Protein AF-A0ABD3PPG5-F1 (afdb_monomer)

Structure (mmCIF, N/CA/C/O backbone):
data_AF-A0ABD3PPG5-F1
#
_entry.id   AF-A0ABD3PPG5-F1
#
loop_
_atom_site.group_PDB
_atom_site.id
_atom_site.type_symbol
_atom_site.label_atom_id
_atom_site.label_alt_id
_atom_site.label_comp_id
_atom_site.label_asym_id
_atom_site.label_entity_id
_atom_site.label_seq_id
_atom_site.pdbx_PDB_ins_code
_atom_site.Cartn_x
_atom_site.Cartn_y
_atom_site.Cartn_z
_atom_site.occupancy
_atom_site.B_iso_or_equiv
_atom_site.auth_seq_id
_atom_site.auth_comp_id
_atom_site.auth_asym_id
_atom_site.auth_atom_id
_atom_site.pdbx_PDB_model_num
ATOM 1 N N . MET A 1 1 ? -19.167 1.832 -2.241 1.00 58.16 1 MET A N 1
ATOM 2 C CA . MET A 1 1 ? -19.043 2.855 -1.176 1.00 58.16 1 MET A CA 1
ATOM 3 C C . MET A 1 1 ? -20.098 2.621 -0.102 1.00 58.16 1 MET A C 1
ATOM 5 O O . MET A 1 1 ? -19.739 2.633 1.065 1.00 58.16 1 MET A O 1
ATOM 9 N N . GLU A 1 2 ? -21.334 2.303 -0.498 1.00 69.44 2 GLU A N 1
ATOM 10 C CA . GLU A 1 2 ? -22.468 1.960 0.381 1.00 69.44 2 GLU A CA 1
ATOM 11 C C . GLU A 1 2 ? -22.123 0.944 1.480 1.00 69.44 2 GLU A C 1
ATOM 13 O O . GLU A 1 2 ? -22.284 1.269 2.643 1.00 69.44 2 GLU A O 1
ATOM 18 N N . ILE A 1 3 ? -21.493 -0.194 1.164 1.00 76.19 3 ILE A N 1
ATOM 19 C CA . ILE A 1 3 ? -21.113 -1.207 2.178 1.00 76.19 3 ILE A CA 1
ATOM 20 C C . ILE A 1 3 ? -20.198 -0.644 3.285 1.00 76.19 3 ILE A C 1
ATOM 22 O O . ILE A 1 3 ? -20.325 -0.994 4.455 1.00 76.19 3 ILE A O 1
ATOM 26 N N . LEU A 1 4 ? -19.252 0.236 2.933 1.00 76.19 4 LEU A N 1
ATOM 27 C CA . LEU A 1 4 ? -18.352 0.869 3.908 1.00 76.19 4 LEU A CA 1
ATOM 28 C C . LEU A 1 4 ? -19.100 1.895 4.768 1.00 76.19 4 LEU A C 1
ATOM 30 O O . LEU A 1 4 ? -18.804 2.015 5.955 1.00 76.19 4 LEU A O 1
ATOM 34 N N . ILE A 1 5 ? -20.063 2.607 4.174 1.00 80.12 5 ILE A N 1
ATOM 35 C CA . ILE A 1 5 ? -20.949 3.543 4.873 1.00 80.12 5 ILE A CA 1
ATOM 36 C C . ILE A 1 5 ? -21.845 2.769 5.850 1.00 80.12 5 ILE A C 1
ATOM 38 O O . ILE A 1 5 ? -21.834 3.057 7.044 1.00 80.12 5 ILE A O 1
ATOM 42 N N . GLU A 1 6 ? -22.503 1.709 5.394 1.00 81.62 6 GLU A N 1
ATOM 43 C CA . GLU A 1 6 ? -23.325 0.840 6.236 1.00 81.62 6 GLU A CA 1
ATOM 44 C C . GLU A 1 6 ? -22.512 0.222 7.376 1.00 81.62 6 GLU A C 1
ATOM 46 O O . GLU A 1 6 ? -22.927 0.279 8.529 1.00 81.62 6 GLU A O 1
ATOM 51 N N . ALA A 1 7 ? -21.306 -0.292 7.113 1.00 80.50 7 ALA A N 1
ATOM 52 C CA . ALA A 1 7 ? -20.435 -0.798 8.175 1.00 80.50 7 ALA A CA 1
ATOM 53 C C . ALA A 1 7 ? -20.104 0.306 9.195 1.00 80.50 7 ALA A C 1
ATOM 55 O O . ALA A 1 7 ? -20.134 0.100 10.412 1.00 80.50 7 ALA A O 1
ATOM 56 N N . THR A 1 8 ? -19.826 1.525 8.731 1.00 80.00 8 THR A N 1
ATOM 57 C CA . THR A 1 8 ? -19.596 2.643 9.648 1.00 80.00 8 THR A CA 1
ATOM 58 C C . THR A 1 8 ? -20.829 3.094 10.423 1.00 80.00 8 THR A C 1
ATOM 60 O O . THR A 1 8 ? -20.657 3.753 11.445 1.00 80.00 8 THR A O 1
ATOM 63 N N . GLU A 1 9 ? -22.037 2.744 10.004 1.00 81.75 9 GLU A N 1
ATOM 64 C CA . GLU A 1 9 ? -23.278 3.127 10.682 1.00 81.75 9 GLU A CA 1
ATOM 65 C C . GLU A 1 9 ? -23.769 2.007 11.601 1.00 81.75 9 GLU A C 1
ATOM 67 O O . GLU A 1 9 ? -23.957 2.234 12.792 1.00 81.75 9 GLU A O 1
ATOM 72 N N . PHE A 1 10 ? -23.836 0.776 11.098 1.00 82.25 10 PHE A N 1
ATOM 73 C CA . PHE A 1 10 ? -24.524 -0.335 11.754 1.00 82.25 10 PHE A CA 1
ATOM 74 C C . PHE A 1 10 ? -23.600 -1.354 12.429 1.00 82.25 10 PHE A C 1
ATOM 76 O O . PHE A 1 10 ? -24.026 -2.020 13.370 1.00 82.25 10 PHE A O 1
ATOM 83 N N . TYR A 1 11 ? -22.336 -1.494 12.006 1.00 80.56 11 TYR A N 1
ATOM 84 C CA . TYR A 1 11 ? -21.419 -2.427 12.673 1.00 80.56 11 TYR A CA 1
ATOM 85 C C . TYR A 1 11 ? -20.964 -1.842 14.016 1.00 80.56 11 TYR A C 1
ATOM 87 O O . TYR A 1 11 ? -20.286 -0.810 14.064 1.00 80.56 11 TYR A O 1
ATOM 95 N N . THR A 1 12 ? -21.365 -2.482 15.113 1.00 78.12 12 THR A N 1
ATOM 96 C CA . THR A 1 12 ? -21.081 -2.047 16.493 1.00 78.12 12 THR A CA 1
ATOM 97 C C . THR A 1 12 ? -19.831 -2.698 17.087 1.00 78.12 12 THR A C 1
ATOM 99 O O . THR A 1 12 ? -19.326 -2.241 18.109 1.00 78.12 12 THR A O 1
ATOM 102 N N . GLY A 1 13 ? -19.311 -3.750 16.448 1.00 80.75 13 GLY A N 1
ATOM 103 C CA . GLY A 1 13 ? -18.112 -4.450 16.896 1.00 80.75 13 GLY A CA 1
ATOM 104 C C . GLY A 1 13 ? -16.820 -3.659 16.673 1.00 80.75 13 GLY A C 1
ATOM 105 O O . GLY A 1 13 ? -16.754 -2.721 15.876 1.00 80.75 13 GLY A O 1
ATOM 106 N N . GLY A 1 14 ? -15.755 -4.088 17.353 1.00 80.50 14 GLY A N 1
ATOM 107 C CA . GLY A 1 14 ? -14.396 -3.652 17.034 1.00 80.50 14 GLY A CA 1
ATOM 108 C C . GLY A 1 14 ? -13.954 -4.184 15.668 1.00 80.50 14 GLY A C 1
ATOM 109 O O . GLY A 1 14 ? -14.367 -5.266 15.238 1.00 80.50 14 GLY A O 1
ATOM 110 N N . THR A 1 15 ? -13.107 -3.424 14.974 1.00 84.81 15 THR A N 1
ATOM 111 C CA . THR A 1 15 ? -12.530 -3.841 13.687 1.00 84.81 15 THR A CA 1
ATOM 112 C C . THR A 1 15 ? -11.052 -4.162 13.861 1.00 84.81 15 THR A C 1
ATOM 114 O O . THR A 1 15 ? -10.261 -3.265 14.132 1.00 84.81 15 THR A O 1
ATOM 117 N 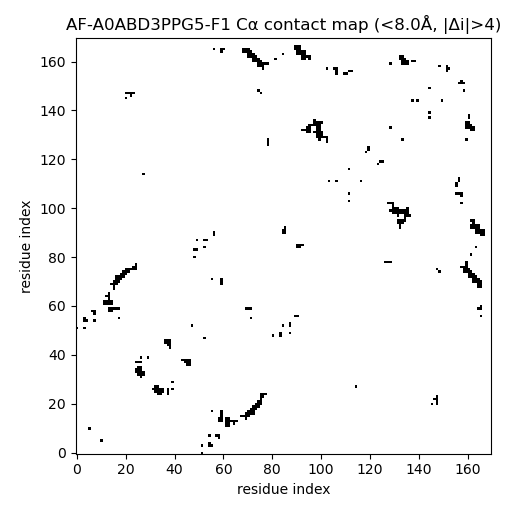N . ALA A 1 16 ? -10.654 -5.423 13.686 1.00 85.44 16 ALA A N 1
ATOM 118 C CA . ALA A 1 16 ? -9.248 -5.822 13.814 1.00 85.44 16 ALA A CA 1
ATOM 119 C C . ALA A 1 16 ? -8.418 -5.471 12.567 1.00 85.44 16 ALA A C 1
ATOM 121 O O . ALA A 1 16 ? -7.284 -5.007 12.677 1.00 85.44 16 ALA A O 1
ATOM 122 N N . LEU A 1 17 ? -8.985 -5.676 11.375 1.00 86.62 17 LEU A N 1
ATOM 123 C CA . LEU A 1 17 ? -8.304 -5.464 10.103 1.00 86.62 17 LEU A CA 1
ATOM 124 C C . LEU A 1 17 ? -9.288 -4.958 9.049 1.00 86.62 17 LEU A C 1
ATOM 126 O O . LEU A 1 17 ? -10.327 -5.571 8.820 1.00 86.62 17 LEU A O 1
ATOM 130 N N . ILE A 1 18 ? -8.913 -3.887 8.360 1.00 88.75 18 ILE A N 1
ATOM 131 C CA . ILE A 1 18 ? -9.526 -3.475 7.098 1.00 88.75 18 ILE A CA 1
ATOM 132 C C . ILE A 1 18 ? -8.491 -3.676 6.007 1.00 88.75 18 ILE A C 1
ATOM 134 O O . ILE A 1 18 ? -7.338 -3.278 6.162 1.00 88.75 18 ILE A O 1
ATOM 138 N N . MET A 1 19 ? -8.895 -4.282 4.900 1.00 87.62 19 MET A N 1
ATOM 139 C CA . MET A 1 19 ? -8.013 -4.533 3.772 1.00 87.62 19 MET A CA 1
ATOM 140 C C . MET A 1 19 ? -8.604 -3.927 2.510 1.00 87.62 19 MET A C 1
ATOM 142 O O . MET A 1 19 ? -9.782 -4.127 2.219 1.00 87.62 19 MET A O 1
ATOM 146 N N . ILE A 1 20 ? -7.771 -3.231 1.742 1.00 81.94 20 ILE A N 1
ATOM 147 C CA . ILE A 1 20 ? -8.100 -2.896 0.360 1.00 81.94 20 ILE A CA 1
ATOM 148 C C . ILE A 1 20 ? -7.096 -3.562 -0.568 1.00 81.94 20 ILE A C 1
ATOM 150 O O . ILE A 1 20 ? -5.888 -3.317 -0.501 1.00 81.94 20 ILE A O 1
ATOM 154 N N . ASN A 1 21 ? -7.657 -4.356 -1.474 1.00 76.38 21 ASN A N 1
ATOM 155 C CA . ASN A 1 21 ? -6.954 -4.979 -2.577 1.00 76.38 21 ASN A CA 1
ATOM 156 C C . ASN A 1 21 ? -7.437 -4.321 -3.857 1.00 76.38 21 ASN A C 1
ATOM 158 O O . ASN A 1 21 ? -8.602 -4.472 -4.226 1.00 76.38 21 ASN A O 1
ATOM 162 N N . PHE A 1 22 ? -6.554 -3.596 -4.537 1.00 69.44 22 PHE A N 1
ATOM 163 C CA . PHE A 1 22 ? -6.869 -3.152 -5.886 1.00 69.44 22 PHE A CA 1
ATOM 164 C C . PHE A 1 22 ? -6.472 -4.244 -6.888 1.00 69.44 22 PHE A C 1
ATOM 166 O O . PHE A 1 22 ? -5.317 -4.695 -6.874 1.00 69.44 22 PHE A O 1
ATOM 173 N N . PRO A 1 23 ? -7.391 -4.681 -7.772 1.00 55.38 23 PRO A N 1
ATOM 174 C CA . PRO A 1 23 ? -6.985 -5.384 -8.976 1.00 55.38 23 PRO A CA 1
ATOM 175 C C . PRO A 1 23 ? -6.046 -4.475 -9.773 1.00 55.38 23 PRO A C 1
ATOM 177 O O . PRO A 1 23 ? -6.161 -3.248 -9.723 1.00 55.38 23 PRO A O 1
ATOM 180 N N . SER A 1 24 ? -5.076 -5.097 -10.443 1.00 48.00 24 SER A N 1
ATOM 181 C CA . SER A 1 24 ? -3.984 -4.442 -11.170 1.00 48.00 24 SER A CA 1
ATOM 182 C C . SER A 1 24 ? -4.399 -3.095 -11.809 1.00 48.00 24 SER A C 1
ATOM 184 O O . SER A 1 24 ? -5.336 -3.048 -12.611 1.00 48.00 24 SER A O 1
ATOM 186 N N . PRO A 1 25 ? -3.730 -1.981 -11.472 1.00 48.03 25 PRO A N 1
ATOM 187 C CA . PRO A 1 25 ? -3.975 -0.687 -12.070 1.00 48.03 25 PRO A CA 1
ATOM 188 C C . PRO A 1 25 ? -3.528 -0.723 -13.536 1.00 48.03 25 PRO A C 1
ATOM 190 O O . PRO A 1 25 ? -2.390 -1.072 -13.858 1.00 48.03 25 PRO A O 1
ATOM 193 N N . TYR A 1 26 ? -4.423 -0.309 -14.430 1.00 46.00 26 TYR A N 1
ATOM 194 C CA . TYR A 1 26 ? -4.071 0.030 -15.801 1.00 46.00 26 TYR A CA 1
ATOM 195 C C . TYR A 1 26 ? -4.521 1.457 -16.136 1.00 46.00 26 TYR A C 1
ATOM 197 O O . TYR A 1 26 ? -5.690 1.759 -15.987 1.00 46.00 26 TYR A O 1
ATOM 205 N N . ARG A 1 27 ? -3.607 2.313 -16.602 1.00 48.06 27 ARG A N 1
ATOM 206 C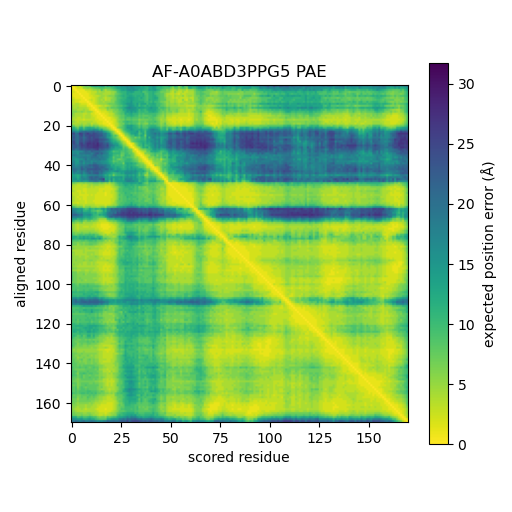 CA . ARG A 1 27 ? -3.750 3.250 -17.738 1.00 48.06 27 ARG A CA 1
ATOM 207 C C . ARG A 1 27 ? -2.343 3.731 -18.068 1.00 48.06 27 ARG A C 1
ATOM 209 O O . ARG A 1 27 ? -1.791 4.599 -17.406 1.00 48.06 27 ARG A O 1
ATOM 216 N N . LEU A 1 28 ? -1.743 3.084 -19.060 1.00 39.03 28 LEU A N 1
ATOM 217 C CA . LEU A 1 28 ? -0.515 3.543 -19.692 1.00 39.03 28 LEU A CA 1
ATOM 218 C C . LEU A 1 28 ? -0.952 4.302 -20.940 1.00 39.03 28 LEU A C 1
ATOM 220 O O . LEU A 1 28 ? -1.544 3.690 -21.827 1.00 39.03 28 LEU A O 1
ATOM 224 N N . ARG A 1 29 ? -0.640 5.603 -20.973 1.00 44.00 29 ARG A N 1
ATOM 225 C CA . ARG A 1 29 ? -0.980 6.623 -21.988 1.00 44.00 29 ARG A CA 1
ATOM 226 C C . ARG A 1 29 ? -2.284 7.393 -21.744 1.00 44.00 29 ARG A C 1
ATOM 228 O O . ARG A 1 29 ? -3.311 6.831 -21.367 1.00 44.00 29 ARG A O 1
ATOM 235 N N . GLU A 1 30 ? -2.233 8.687 -22.075 1.00 46.84 30 GLU A N 1
ATOM 236 C CA . GLU A 1 30 ? -3.384 9.604 -22.178 1.00 46.84 30 GLU A CA 1
ATOM 237 C C . GLU A 1 3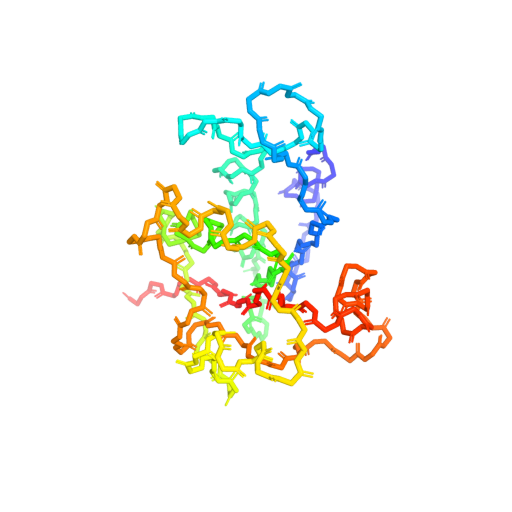0 ? -4.482 9.081 -23.125 1.00 46.84 30 GLU A C 1
ATOM 239 O O . GLU A 1 30 ? -5.629 9.504 -23.040 1.00 46.84 30 GLU A O 1
ATOM 244 N N . THR A 1 31 ? -4.171 8.092 -23.973 1.00 49.56 31 THR A N 1
ATOM 245 C CA . THR A 1 31 ? -5.088 7.483 -24.948 1.00 49.56 31 THR A CA 1
ATOM 246 C C . THR A 1 31 ? -6.168 6.576 -24.335 1.00 49.56 31 THR A C 1
ATOM 248 O O . THR A 1 31 ? -6.913 5.930 -25.065 1.00 49.56 31 THR A O 1
ATOM 251 N N . GLY A 1 32 ? -6.289 6.508 -23.005 1.00 48.00 32 GLY A N 1
ATOM 252 C CA . GLY A 1 32 ? -7.514 6.047 -22.339 1.00 48.00 32 GLY A CA 1
ATOM 253 C C . GLY A 1 32 ? -7.744 4.533 -22.248 1.00 48.00 32 GLY A C 1
ATOM 254 O O . GLY A 1 32 ? -8.739 4.116 -21.657 1.00 48.00 32 GLY A O 1
ATOM 255 N N . SER A 1 33 ? -6.842 3.688 -22.746 1.00 47.72 33 SER A N 1
ATOM 256 C CA . SER A 1 33 ? -6.956 2.236 -22.568 1.00 47.72 33 SER A CA 1
ATOM 257 C C . SER A 1 33 ? -6.425 1.828 -21.190 1.00 47.72 33 SER A C 1
ATOM 259 O O . SER A 1 33 ? -5.214 1.819 -20.970 1.00 47.72 33 SER A O 1
ATOM 261 N N . GLY A 1 34 ? -7.329 1.529 -20.252 1.00 52.00 34 GLY A N 1
ATOM 262 C CA . GLY A 1 34 ? -7.023 1.003 -18.919 1.00 52.00 34 GLY A CA 1
ATOM 263 C C . GLY A 1 34 ? -8.144 1.164 -17.899 1.00 52.00 34 GLY A C 1
ATOM 264 O O . GLY A 1 34 ? -9.109 1.884 -18.162 1.00 52.00 34 GLY A O 1
ATOM 265 N N . ASN A 1 35 ? -7.976 0.530 -16.735 1.00 53.16 35 ASN A N 1
ATOM 266 C CA . ASN A 1 35 ? -8.803 0.683 -15.544 1.00 53.16 35 ASN A CA 1
ATOM 267 C C . ASN A 1 35 ? -9.122 2.170 -15.281 1.00 53.16 35 ASN A C 1
ATOM 269 O O . ASN A 1 35 ? -8.285 2.955 -14.835 1.00 53.16 35 ASN A O 1
ATOM 273 N N . SER A 1 36 ? -10.365 2.546 -15.579 1.00 51.38 36 SER A N 1
ATOM 274 C CA . SER A 1 36 ? -10.906 3.900 -15.429 1.00 51.38 36 SER A CA 1
ATOM 275 C C . SER A 1 36 ? -10.983 4.368 -13.976 1.00 51.38 36 SER A C 1
ATOM 277 O O . SER A 1 36 ? -11.267 5.535 -13.733 1.00 51.38 36 SER A O 1
ATOM 279 N N . GLN A 1 37 ? -10.732 3.478 -13.013 1.00 51.41 37 GLN A N 1
ATOM 280 C CA . GLN A 1 37 ? -10.676 3.797 -11.589 1.00 51.41 37 GLN A CA 1
ATOM 281 C C . GLN A 1 37 ? -9.339 4.441 -11.185 1.00 51.41 37 GLN A C 1
ATOM 283 O O . GLN A 1 37 ? -9.184 4.888 -10.045 1.00 51.41 37 GLN A O 1
ATOM 288 N N . LEU A 1 38 ? -8.367 4.492 -12.103 1.00 53.28 38 LEU A N 1
ATOM 289 C CA . LEU A 1 38 ? -7.116 5.201 -11.890 1.00 53.28 38 LEU A CA 1
ATOM 290 C C . LEU A 1 38 ? -7.195 6.658 -12.324 1.00 53.28 38 LEU A C 1
ATOM 292 O O . LEU A 1 38 ? -7.809 6.976 -13.345 1.00 53.28 38 LEU A O 1
ATOM 296 N N . PRO A 1 39 ? -6.477 7.536 -11.619 1.00 53.34 39 PRO A N 1
ATOM 297 C CA . PRO A 1 39 ? -6.360 8.913 -12.027 1.00 53.34 39 PRO A CA 1
ATOM 298 C C . PRO A 1 39 ? -5.518 9.018 -13.301 1.00 53.34 39 PRO A C 1
ATOM 300 O O . PRO A 1 39 ? -4.391 8.532 -13.356 1.00 53.34 39 PRO A O 1
ATOM 303 N N . SER A 1 40 ? -6.071 9.645 -14.341 1.00 50.97 40 SER A N 1
ATOM 304 C CA . SER A 1 40 ? -5.355 9.890 -15.604 1.00 50.97 40 SER A CA 1
ATOM 305 C C . SER A 1 40 ? -4.427 11.112 -15.579 1.00 50.97 40 SER A C 1
ATOM 307 O O . SER A 1 40 ? -3.684 11.313 -16.530 1.00 50.97 40 SER A O 1
ATOM 309 N N . MET A 1 41 ? -4.446 11.906 -14.506 1.00 51.34 41 M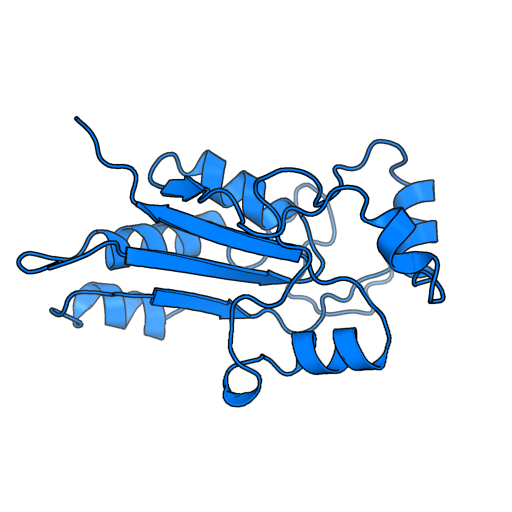ET A N 1
ATOM 310 C CA . MET A 1 41 ? -3.547 13.039 -14.250 1.00 51.34 41 MET A CA 1
ATOM 311 C C . MET A 1 41 ? -3.220 13.087 -12.753 1.00 51.34 41 MET A C 1
ATOM 313 O O . MET A 1 41 ? -3.980 12.549 -11.953 1.00 51.34 41 MET A O 1
ATOM 317 N N . SER A 1 42 ? -2.141 13.763 -12.351 1.00 48.91 42 SER A N 1
ATOM 318 C CA . SER A 1 42 ? -1.807 13.982 -10.929 1.00 48.91 42 SER A CA 1
ATOM 319 C C . SER A 1 42 ? -2.903 14.726 -10.154 1.00 48.91 42 SER A C 1
ATOM 321 O O . SER A 1 42 ? -3.022 14.560 -8.944 1.00 48.91 42 SER A O 1
ATOM 323 N N . SER A 1 43 ? -3.719 15.524 -10.850 1.00 46.53 43 SER A N 1
ATOM 324 C CA . SER A 1 43 ? -4.903 16.198 -10.309 1.00 46.53 43 SER A CA 1
ATOM 325 C C . SER A 1 43 ? -6.154 15.319 -10.275 1.00 46.53 43 SER A C 1
ATOM 327 O O . SER A 1 43 ? -7.108 15.648 -9.567 1.00 46.53 43 SER A O 1
ATOM 329 N N . ASN A 1 44 ? -6.171 14.208 -11.018 1.00 52.78 44 ASN A N 1
ATOM 330 C CA . ASN A 1 44 ? -7.267 13.261 -10.930 1.00 52.78 44 ASN A CA 1
ATOM 331 C C . ASN A 1 44 ? -7.111 12.522 -9.607 1.00 52.78 44 ASN A C 1
ATOM 333 O O . ASN A 1 44 ? -6.058 11.986 -9.273 1.00 52.78 44 ASN A O 1
ATOM 337 N N . GLN A 1 45 ? -8.163 12.548 -8.805 1.00 51.41 45 GLN A N 1
ATOM 338 C CA . GLN A 1 45 ? -8.179 11.802 -7.563 1.00 51.41 45 GLN A CA 1
ATOM 339 C C . GLN A 1 45 ? -8.363 10.329 -7.926 1.00 51.41 45 GLN A C 1
ATOM 341 O O . GLN A 1 45 ? -9.218 9.982 -8.743 1.00 51.41 45 GLN A O 1
ATOM 346 N N . PHE A 1 46 ? -7.555 9.445 -7.344 1.00 59.69 46 PHE A N 1
ATOM 347 C CA . PHE A 1 46 ? -7.856 8.014 -7.366 1.00 59.69 46 PHE A CA 1
ATOM 348 C C . PHE A 1 46 ? -9.278 7.832 -6.818 1.00 59.69 46 PHE A C 1
ATOM 350 O O . PHE A 1 46 ? -9.646 8.531 -5.871 1.00 59.69 46 PHE A O 1
ATOM 357 N N . MET A 1 47 ? -10.068 6.912 -7.384 1.00 53.09 47 MET A N 1
ATOM 358 C CA . MET A 1 47 ? -11.528 6.782 -7.167 1.00 53.09 47 MET A CA 1
ATOM 359 C C . MET A 1 47 ? -11.995 6.646 -5.695 1.00 53.09 47 MET A C 1
ATOM 361 O O . MET A 1 47 ? -13.186 6.527 -5.424 1.00 53.09 47 MET A O 1
ATOM 365 N N . ALA A 1 48 ? -11.069 6.591 -4.740 1.00 57.53 48 ALA A N 1
ATOM 366 C CA . ALA A 1 48 ? -11.244 6.017 -3.420 1.00 57.53 48 ALA A CA 1
ATOM 367 C C . ALA A 1 48 ? -10.288 6.592 -2.356 1.00 57.53 48 ALA A C 1
ATOM 369 O O . ALA A 1 48 ? -9.868 5.850 -1.474 1.00 57.53 48 ALA A O 1
ATOM 370 N N . MET A 1 49 ? -9.869 7.860 -2.426 1.00 71.50 49 MET A N 1
ATOM 371 C CA . MET A 1 49 ? -8.832 8.343 -1.497 1.00 71.50 49 MET A CA 1
ATOM 372 C C . MET A 1 49 ? -9.404 8.940 -0.210 1.00 71.50 49 MET A C 1
ATOM 374 O O . MET A 1 49 ? -9.641 8.198 0.738 1.00 71.50 49 MET A O 1
ATOM 378 N N . LYS A 1 50 ? -9.682 10.243 -0.127 1.00 71.75 50 LYS A N 1
ATOM 379 C CA . LYS A 1 50 ? -9.985 10.855 1.183 1.00 71.75 50 LYS A CA 1
ATOM 380 C C . LYS A 1 50 ? -11.263 10.349 1.847 1.00 71.75 50 LYS A C 1
ATOM 382 O O . LYS A 1 50 ? -11.236 10.033 3.032 1.00 71.75 50 LYS A O 1
ATOM 387 N N . ALA A 1 51 ? -12.363 10.238 1.102 1.00 78.38 51 ALA A N 1
ATOM 388 C CA . ALA A 1 51 ? -13.642 9.812 1.673 1.00 78.38 51 ALA A CA 1
ATOM 389 C C . ALA A 1 51 ? -13.575 8.372 2.209 1.00 78.38 51 ALA A C 1
ATOM 391 O O . ALA A 1 51 ? -13.984 8.108 3.336 1.00 78.38 51 ALA A O 1
ATOM 392 N N . ILE A 1 52 ? -12.991 7.450 1.437 1.00 82.38 52 ILE A N 1
ATOM 393 C CA . ILE A 1 52 ? -12.867 6.047 1.847 1.00 82.38 52 ILE A CA 1
ATOM 394 C C . ILE A 1 52 ? -11.853 5.896 2.979 1.00 82.38 52 ILE A C 1
ATOM 396 O O . ILE A 1 52 ? -12.166 5.236 3.963 1.00 82.38 52 ILE A O 1
ATOM 400 N N . LEU A 1 53 ? -10.690 6.551 2.912 1.00 86.00 53 LEU A N 1
ATOM 401 C CA . LEU A 1 53 ? -9.727 6.540 4.019 1.00 86.00 53 LEU A CA 1
ATOM 402 C C . LEU A 1 53 ? -10.325 7.141 5.302 1.00 86.00 53 LEU A C 1
ATOM 404 O O . LEU A 1 53 ? -10.064 6.632 6.389 1.00 86.00 53 LEU A O 1
ATOM 408 N N . GLY A 1 54 ? -11.183 8.159 5.186 1.00 86.81 54 GLY A N 1
ATOM 409 C CA . GLY A 1 54 ? -11.964 8.703 6.298 1.00 86.81 54 GLY A CA 1
ATOM 410 C C . GLY A 1 54 ? -12.921 7.676 6.913 1.00 86.81 54 GLY A C 1
ATOM 411 O O . GLY A 1 54 ? -12.938 7.507 8.132 1.00 86.81 54 GLY A O 1
ATOM 412 N N . LEU A 1 55 ? -13.665 6.932 6.086 1.00 88.25 55 LEU A N 1
ATOM 413 C CA . LEU A 1 55 ? -14.544 5.848 6.549 1.00 88.25 55 LEU A CA 1
ATOM 414 C C . LEU A 1 55 ? -13.752 4.711 7.213 1.00 88.25 55 LEU A C 1
ATOM 416 O O . LEU A 1 55 ? -14.143 4.236 8.278 1.00 88.25 55 LEU A O 1
ATOM 420 N N . ILE A 1 56 ? -12.611 4.322 6.639 1.00 88.94 56 ILE A N 1
ATOM 421 C CA . ILE A 1 56 ? -11.692 3.330 7.220 1.00 88.94 56 ILE A CA 1
ATOM 422 C C . ILE A 1 56 ? -11.196 3.813 8.575 1.00 88.94 56 ILE A C 1
ATOM 424 O O . ILE A 1 56 ? -11.305 3.094 9.562 1.00 88.94 56 ILE A O 1
ATOM 428 N N . SER A 1 57 ? -10.711 5.052 8.653 1.00 87.75 57 SER A N 1
ATOM 429 C CA . SER A 1 57 ? -10.274 5.654 9.910 1.00 87.75 57 SER A CA 1
ATOM 430 C C . SER A 1 57 ? -11.394 5.656 10.951 1.00 87.75 57 SER A C 1
ATOM 432 O O . SER A 1 57 ? -11.129 5.387 12.124 1.00 87.75 57 SER A O 1
ATOM 434 N N . ARG A 1 58 ? -12.642 5.933 10.548 1.00 87.12 58 ARG A N 1
ATOM 435 C CA . ARG A 1 58 ? -13.816 5.882 11.433 1.00 87.12 58 ARG A CA 1
ATOM 436 C C . ARG A 1 58 ? -14.069 4.465 11.949 1.00 87.12 58 ARG A C 1
ATOM 438 O O . ARG A 1 58 ? -14.243 4.298 13.150 1.00 87.12 58 ARG A O 1
ATOM 445 N N . LEU A 1 59 ? -14.017 3.450 11.086 1.00 87.19 59 LEU A N 1
ATOM 446 C CA . LEU A 1 59 ? -14.166 2.040 11.476 1.00 87.19 59 LEU A CA 1
ATOM 447 C C . LEU A 1 59 ? -13.048 1.556 12.398 1.00 87.19 59 LEU A C 1
ATOM 449 O O . LEU A 1 59 ? -13.327 0.928 13.411 1.00 87.19 59 LEU A O 1
ATOM 453 N N . LEU A 1 60 ? -11.791 1.891 12.099 1.00 86.56 60 LEU A N 1
ATOM 454 C CA . LEU A 1 60 ? -10.659 1.579 12.979 1.00 86.56 60 LEU A CA 1
ATOM 455 C C . LEU A 1 60 ? -10.748 2.308 14.324 1.00 86.56 60 LEU A C 1
ATOM 457 O O . LEU A 1 60 ? -10.105 1.908 15.292 1.00 86.56 60 LEU A O 1
ATOM 461 N N . SER A 1 61 ? -11.508 3.404 14.377 1.00 81.88 61 SER A N 1
ATOM 462 C CA . SER A 1 61 ? -11.740 4.159 15.605 1.00 81.88 61 SER A CA 1
ATOM 463 C C . SER A 1 61 ? -12.926 3.649 16.414 1.00 81.88 61 SER A C 1
ATOM 465 O O . SER A 1 61 ? -13.024 3.993 17.593 1.00 81.88 61 SER A O 1
ATOM 467 N N . LYS A 1 62 ? -13.801 2.830 15.815 1.00 77.81 62 LYS A N 1
ATOM 468 C CA . LYS A 1 62 ? -14.894 2.176 16.52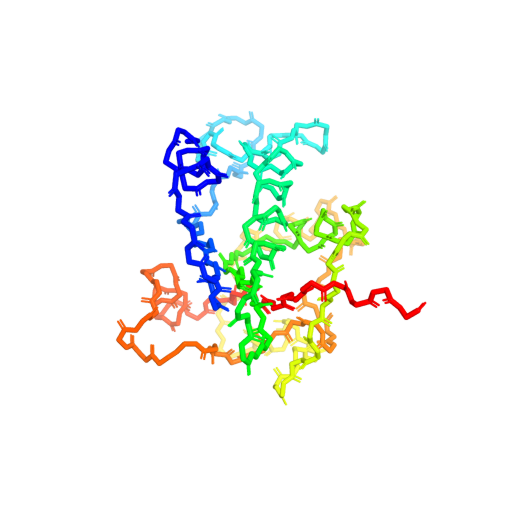6 1.00 77.81 62 LYS A CA 1
ATOM 469 C C . LYS A 1 62 ? -14.323 1.089 17.427 1.00 77.81 62 LYS A C 1
ATOM 471 O O . LYS A 1 62 ? -14.002 -0.002 16.964 1.00 77.81 62 LYS A O 1
ATOM 476 N N . SER A 1 63 ? -14.238 1.389 18.718 1.00 62.75 63 SER A N 1
ATOM 477 C CA . SER A 1 63 ? -14.390 0.371 19.750 1.00 62.75 63 SER A CA 1
ATOM 478 C C . SER A 1 63 ? -14.631 0.990 21.122 1.00 62.75 63 SER A C 1
ATOM 480 O O . SER A 1 63 ? -13.814 1.778 21.599 1.00 62.75 63 SER A O 1
ATOM 482 N N . GLU A 1 64 ? -15.664 0.515 21.799 1.00 54.50 64 GLU A N 1
ATOM 483 C CA . GLU A 1 64 ? -15.744 0.540 23.264 1.00 54.50 64 GLU A CA 1
ATOM 484 C C . GLU A 1 64 ? -15.038 -0.689 23.883 1.00 54.50 64 GLU A C 1
ATOM 486 O O . GLU A 1 64 ? -14.816 -0.736 25.087 1.00 54.50 64 GLU A O 1
ATOM 491 N N . TYR A 1 65 ? -14.618 -1.661 23.051 1.00 53.34 65 TYR A N 1
ATOM 492 C CA . TYR A 1 65 ? -14.147 -2.991 23.471 1.00 53.34 65 TYR A CA 1
ATOM 493 C C . TYR A 1 65 ? -12.874 -3.505 22.754 1.00 53.34 65 TYR A C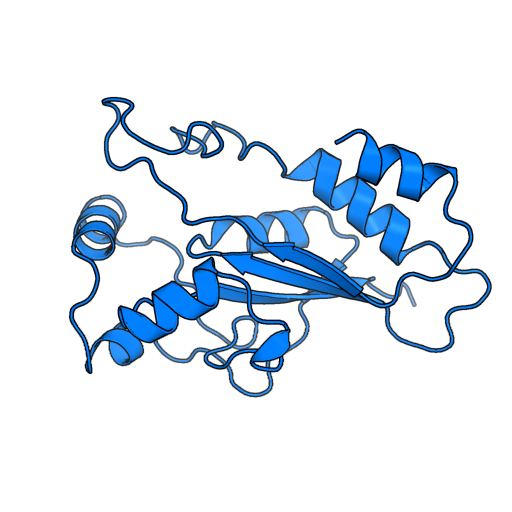 1
ATOM 495 O O . TYR A 1 65 ? -12.659 -4.717 22.698 1.00 53.34 65 TYR A O 1
ATOM 503 N N . ASN A 1 66 ? -12.017 -2.656 22.162 1.00 54.59 66 ASN A N 1
ATOM 504 C CA . ASN A 1 66 ? -10.800 -3.169 21.508 1.00 54.59 66 ASN A CA 1
ATOM 505 C C . ASN A 1 66 ? -9.813 -3.713 22.547 1.00 54.59 66 ASN A C 1
ATOM 507 O O . ASN A 1 66 ? -9.129 -2.961 23.235 1.00 54.59 66 ASN A O 1
ATOM 511 N N . PHE A 1 67 ? -9.663 -5.035 22.570 1.00 56.00 67 PHE A N 1
ATOM 512 C CA . PHE A 1 67 ? -8.604 -5.731 23.302 1.00 56.00 67 PHE A CA 1
ATOM 513 C C . PHE A 1 67 ? -7.236 -5.694 22.576 1.00 56.00 67 PHE A C 1
ATOM 515 O O . PHE A 1 67 ? -6.296 -6.353 23.015 1.00 56.00 67 PHE A O 1
ATOM 522 N N . GLY A 1 68 ? -7.085 -4.944 21.471 1.00 69.56 68 GLY A N 1
ATOM 523 C CA . GLY A 1 68 ? -5.849 -4.911 20.676 1.00 69.56 68 GLY A CA 1
ATOM 524 C C . GLY A 1 68 ? -5.770 -3.798 19.623 1.00 69.56 68 GLY A C 1
ATOM 525 O O . GLY A 1 68 ? -6.656 -2.952 19.521 1.00 69.56 68 GLY A O 1
ATOM 526 N N . ASP A 1 69 ? -4.677 -3.797 18.851 1.00 78.69 69 ASP A N 1
ATOM 527 C CA . ASP A 1 69 ? -4.464 -2.859 17.740 1.00 78.69 69 ASP A CA 1
ATOM 528 C C . ASP A 1 69 ? -5.371 -3.190 16.540 1.00 78.69 69 ASP A C 1
ATOM 530 O O . ASP A 1 69 ? -5.493 -4.346 16.134 1.00 78.69 69 ASP A O 1
ATOM 534 N N . SER A 1 70 ? -5.957 -2.149 15.942 1.00 87.19 70 SER A N 1
ATOM 535 C CA . SER A 1 70 ? -6.707 -2.212 14.684 1.00 87.19 70 SER A CA 1
ATOM 536 C C . SER A 1 70 ? -5.829 -1.760 13.520 1.00 87.19 70 SER A C 1
ATOM 538 O O . SER A 1 70 ? -5.187 -0.705 13.594 1.00 87.19 70 SER A O 1
ATOM 540 N N . PHE A 1 71 ? -5.842 -2.516 12.423 1.00 90.00 71 PHE A N 1
ATOM 541 C CA . PHE A 1 71 ? -4.951 -2.289 11.290 1.00 90.00 71 PHE A CA 1
ATOM 542 C C . PHE A 1 71 ? -5.690 -1.999 9.985 1.00 90.00 71 PHE A C 1
ATOM 544 O O . PHE A 1 71 ? -6.748 -2.557 9.699 1.00 90.00 71 PHE A O 1
ATOM 551 N N . PHE A 1 72 ? -5.076 -1.167 9.150 1.00 90.81 72 PHE A N 1
ATOM 552 C CA . PHE A 1 72 ? -5.417 -1.018 7.745 1.00 90.81 72 PHE A CA 1
ATOM 553 C C . PHE A 1 72 ? -4.285 -1.560 6.884 1.00 90.81 72 PHE A C 1
ATOM 555 O O . PHE A 1 72 ? -3.151 -1.083 6.951 1.00 90.81 72 PHE A O 1
ATOM 562 N N . PHE A 1 73 ? -4.600 -2.559 6.070 1.00 89.50 73 PHE A N 1
ATOM 563 C CA . PHE A 1 73 ? -3.671 -3.175 5.145 1.00 89.50 73 PHE A CA 1
ATOM 564 C C . PHE A 1 73 ? -4.000 -2.788 3.708 1.00 89.50 73 PHE A C 1
ATOM 566 O O . PHE A 1 73 ? -5.147 -2.886 3.265 1.00 89.50 73 PHE A O 1
ATOM 573 N N . PHE A 1 74 ? -2.971 -2.382 2.970 1.00 86.19 74 PHE A N 1
ATOM 574 C CA . PHE A 1 74 ? -3.115 -2.009 1.575 1.00 86.19 74 PHE A CA 1
ATOM 575 C C . PHE A 1 74 ? -2.156 -2.788 0.682 1.00 86.19 74 PHE A C 1
ATOM 577 O O . PHE A 1 74 ? -0.952 -2.870 0.954 1.00 86.19 74 PHE A O 1
ATOM 584 N N . GLN A 1 75 ? -2.700 -3.322 -0.414 1.00 82.31 75 GLN A N 1
ATOM 585 C CA . GLN A 1 75 ? -1.941 -4.015 -1.452 1.00 82.31 75 GLN A CA 1
ATOM 586 C C . GLN A 1 75 ? -2.245 -3.427 -2.823 1.00 82.31 75 GLN A C 1
ATOM 588 O O . GLN A 1 75 ? -3.393 -3.390 -3.272 1.00 82.31 75 GLN A O 1
ATOM 593 N N . THR A 1 76 ? -1.195 -2.984 -3.509 1.00 76.38 76 THR A N 1
ATOM 594 C CA . THR A 1 76 ? -1.291 -2.421 -4.860 1.00 76.38 76 THR A CA 1
ATOM 595 C C . THR A 1 76 ? 0.072 -2.446 -5.551 1.00 76.38 76 THR A C 1
ATOM 597 O O . THR A 1 76 ? 1.062 -2.857 -4.963 1.00 76.38 76 THR A O 1
ATOM 600 N N . ILE A 1 77 ? 0.158 -1.941 -6.776 1.00 66.31 77 ILE A N 1
ATOM 601 C CA . ILE A 1 77 ? 1.430 -1.634 -7.454 1.00 66.31 77 ILE A CA 1
ATOM 602 C C . ILE A 1 77 ? 1.659 -0.116 -7.613 1.00 66.31 77 ILE A C 1
ATOM 604 O O . ILE A 1 77 ? 2.550 0.300 -8.344 1.00 66.31 77 ILE A O 1
ATOM 608 N N . ALA A 1 78 ? 0.853 0.724 -6.949 1.00 67.19 78 ALA A N 1
ATOM 609 C CA . ALA A 1 78 ? 0.970 2.187 -6.958 1.00 67.19 78 ALA A CA 1
ATOM 610 C C . ALA A 1 78 ? 1.373 2.742 -5.575 1.00 67.19 78 ALA A C 1
ATOM 612 O O . ALA A 1 78 ? 0.906 2.266 -4.548 1.00 67.19 78 ALA A O 1
ATOM 613 N N . VAL A 1 79 ? 2.264 3.735 -5.517 1.00 74.00 79 VAL A N 1
ATOM 614 C CA . VAL A 1 79 ? 2.809 4.267 -4.241 1.00 74.00 79 VAL A CA 1
ATOM 615 C C . VAL A 1 79 ? 1.870 5.289 -3.582 1.00 74.00 79 VAL A C 1
ATOM 617 O O . VAL A 1 79 ? 1.780 5.355 -2.361 1.00 74.00 79 VAL A O 1
ATOM 620 N N . MET A 1 80 ? 1.098 6.033 -4.384 1.00 75.38 80 MET A N 1
ATOM 621 C CA . MET A 1 80 ? 0.355 7.237 -3.962 1.00 75.38 80 MET A CA 1
ATOM 622 C C . MET A 1 80 ? -0.577 7.045 -2.754 1.00 75.38 80 MET A C 1
ATOM 624 O O . MET A 1 80 ? -0.781 7.968 -1.972 1.00 75.38 80 MET A O 1
ATOM 628 N N . MET A 1 81 ? -1.129 5.845 -2.571 1.00 78.69 81 MET A N 1
ATOM 629 C CA . MET A 1 81 ? -2.051 5.548 -1.470 1.00 78.69 81 MET A CA 1
ATOM 630 C C . MET A 1 81 ? -1.400 5.662 -0.091 1.00 78.69 81 MET A C 1
ATOM 632 O O . MET A 1 81 ? -2.089 5.986 0.872 1.00 78.69 81 MET A O 1
ATOM 636 N N . PHE A 1 82 ? -0.089 5.441 0.012 1.00 84.69 82 PHE A N 1
ATOM 637 C CA . PHE A 1 82 ? 0.636 5.609 1.268 1.00 84.69 82 PHE A CA 1
ATOM 638 C C . PHE A 1 82 ? 0.591 7.067 1.752 1.00 84.69 82 PHE A C 1
ATOM 640 O O . PHE A 1 82 ? 0.245 7.333 2.904 1.00 84.69 82 PHE A O 1
ATOM 647 N N . ASN A 1 83 ? 0.861 8.013 0.848 1.00 83.19 83 ASN A N 1
ATOM 648 C CA . ASN A 1 83 ? 0.892 9.442 1.161 1.00 83.19 83 ASN A CA 1
ATOM 649 C C . ASN A 1 83 ? -0.490 9.980 1.540 1.00 83.19 83 ASN A C 1
ATOM 651 O O . ASN A 1 83 ? -0.600 10.769 2.474 1.00 83.19 83 ASN A O 1
ATOM 655 N N . GLU A 1 84 ? -1.557 9.496 0.905 1.00 82.25 84 GLU A N 1
ATOM 656 C CA . GLU A 1 84 ? -2.924 9.855 1.301 1.00 82.25 84 GLU A CA 1
ATOM 657 C C . GLU A 1 84 ? -3.292 9.341 2.699 1.00 82.25 84 GLU A C 1
ATOM 659 O O . GLU A 1 84 ? -3.968 10.035 3.460 1.00 82.25 84 GLU A O 1
ATOM 664 N N . CYS A 1 85 ? -2.812 8.151 3.079 1.00 85.88 85 CYS A N 1
ATOM 665 C CA . CYS A 1 85 ? -3.006 7.640 4.438 1.00 85.88 85 CYS A CA 1
ATOM 666 C C . CYS A 1 85 ? -2.314 8.531 5.475 1.00 85.88 85 CYS A C 1
ATOM 668 O O . CYS A 1 85 ? -2.892 8.811 6.526 1.00 85.88 85 CYS A O 1
ATOM 670 N N . LEU A 1 86 ? -1.098 9.003 5.176 1.00 87.69 86 LEU A N 1
ATOM 671 C CA . LEU A 1 86 ? -0.382 9.951 6.032 1.00 87.69 86 LEU A CA 1
ATOM 672 C C . LEU A 1 86 ? -1.083 11.311 6.097 1.00 87.69 86 LEU A C 1
ATOM 674 O O . LEU A 1 86 ? -1.222 11.870 7.186 1.00 87.69 86 LEU A O 1
ATOM 678 N N . ALA A 1 87 ? -1.549 11.817 4.953 1.00 86.56 87 ALA A N 1
ATOM 679 C CA . ALA A 1 87 ? -2.206 13.115 4.835 1.00 86.56 87 ALA A CA 1
ATOM 680 C C . ALA A 1 87 ? -3.521 13.199 5.625 1.00 86.56 87 ALA A C 1
ATOM 682 O O . ALA A 1 87 ? -3.904 14.288 6.047 1.00 86.56 87 ALA A O 1
ATOM 683 N N . LEU A 1 88 ? -4.198 12.069 5.872 1.00 86.06 88 LEU A N 1
ATOM 684 C CA . LEU A 1 88 ? -5.387 12.030 6.730 1.00 86.06 88 LEU A CA 1
ATOM 685 C C . LEU A 1 88 ? -5.068 12.383 8.193 1.00 86.06 88 LEU A C 1
ATOM 687 O O . LEU A 1 88 ? -5.945 12.808 8.938 1.00 86.06 88 LEU A O 1
ATOM 691 N N . GLY A 1 89 ? -3.822 12.193 8.631 1.00 87.81 89 GLY A N 1
ATOM 692 C CA . GLY A 1 89 ? -3.362 12.572 9.965 1.00 87.81 89 GLY A CA 1
ATOM 693 C C . GLY A 1 89 ? -3.836 11.666 11.106 1.00 87.81 89 GLY A C 1
ATOM 694 O O . GLY A 1 89 ? -3.223 11.712 12.168 1.00 87.81 89 GLY A O 1
ATOM 695 N N . THR A 1 90 ? -4.835 10.806 10.897 1.00 88.19 90 THR A N 1
ATOM 696 C CA . THR A 1 90 ? -5.453 9.934 11.919 1.00 88.19 90 THR A CA 1
ATOM 697 C C . THR A 1 90 ? -4.814 8.547 12.048 1.00 88.19 90 THR A C 1
ATOM 699 O O . THR A 1 90 ? -5.093 7.815 13.001 1.00 88.19 90 THR A O 1
ATOM 702 N N . MET A 1 91 ? -3.953 8.171 11.103 1.00 89.12 91 MET A N 1
ATOM 703 C CA . MET A 1 91 ? -3.291 6.867 11.048 1.00 89.12 91 MET A CA 1
ATOM 704 C C . MET A 1 91 ? -1.776 7.029 10.941 1.00 89.12 91 MET A C 1
ATOM 706 O O . MET A 1 91 ? -1.274 8.027 10.424 1.00 89.12 91 MET A O 1
ATOM 710 N N . GLU A 1 92 ? -1.043 6.041 11.438 1.00 91.81 92 GLU A N 1
ATOM 711 C CA . GLU A 1 92 ? 0.411 5.940 11.326 1.00 91.81 92 GLU A CA 1
ATOM 712 C C . GLU A 1 92 ? 0.807 4.612 10.690 1.00 91.81 92 GLU A C 1
ATOM 714 O O . GLU A 1 92 ? 0.123 3.600 10.857 1.00 91.81 92 GLU A O 1
ATOM 719 N N . TYR A 1 93 ? 1.912 4.619 9.949 1.00 92.56 93 TYR A N 1
ATOM 720 C CA . TYR A 1 93 ? 2.433 3.402 9.347 1.00 92.56 93 TYR A CA 1
ATOM 721 C C . TYR A 1 93 ? 3.078 2.508 10.411 1.00 92.56 93 TYR A C 1
ATOM 723 O O . TYR A 1 93 ? 3.680 2.972 11.380 1.00 92.56 93 TYR A O 1
ATOM 731 N N . VAL A 1 94 ? 3.002 1.203 10.191 1.00 93.00 94 VAL A N 1
ATOM 732 C CA . VAL A 1 94 ? 3.686 0.193 10.993 1.00 93.00 94 VAL A CA 1
ATOM 733 C C . VAL A 1 94 ? 4.968 -0.199 10.268 1.00 93.00 94 VAL A C 1
ATOM 735 O O . VAL A 1 94 ? 4.944 -0.554 9.089 1.00 93.00 94 VAL A O 1
ATOM 738 N N . LYS A 1 95 ? 6.109 -0.145 10.966 1.00 93.75 95 LYS A N 1
ATOM 739 C CA . LYS A 1 95 ? 7.392 -0.584 10.398 1.00 93.75 95 LYS A CA 1
ATOM 740 C C . LYS A 1 95 ? 7.323 -2.067 10.026 1.00 93.75 95 LYS A C 1
ATOM 742 O O . LYS A 1 95 ? 6.971 -2.918 10.840 1.00 93.75 95 LYS A O 1
ATOM 747 N N . CYS A 1 96 ? 7.690 -2.375 8.790 1.00 93.38 96 CYS A N 1
ATOM 748 C CA . CYS A 1 96 ? 7.680 -3.718 8.241 1.00 93.38 96 CYS A CA 1
ATOM 749 C C . CYS A 1 96 ? 8.839 -4.545 8.804 1.00 93.38 96 CYS A C 1
ATOM 751 O O . CYS A 1 96 ? 9.984 -4.097 8.814 1.00 93.38 96 CYS A O 1
ATOM 753 N N . LYS A 1 97 ? 8.567 -5.805 9.174 1.00 92.75 97 LYS A N 1
ATOM 754 C CA . LYS A 1 97 ? 9.609 -6.774 9.565 1.00 92.75 97 LYS A CA 1
ATOM 755 C C . LYS A 1 97 ? 10.606 -7.049 8.432 1.00 92.75 97 LYS A C 1
ATOM 757 O O . LYS A 1 97 ? 11.783 -7.270 8.688 1.00 92.75 97 LYS A O 1
ATOM 762 N N . ASN A 1 98 ? 10.125 -7.045 7.188 1.00 93.75 98 ASN A N 1
ATOM 763 C CA . ASN A 1 98 ? 10.919 -7.293 5.984 1.00 93.75 98 ASN A CA 1
ATOM 764 C C . ASN A 1 98 ? 10.870 -6.060 5.069 1.00 93.75 98 ASN A C 1
ATOM 766 O O . ASN A 1 98 ? 10.152 -6.087 4.065 1.00 93.75 98 ASN A O 1
ATOM 770 N N . PRO A 1 99 ? 11.574 -4.968 5.411 1.00 94.56 99 PRO A N 1
ATOM 771 C CA . PRO A 1 99 ? 11.474 -3.715 4.673 1.00 94.56 99 PRO A CA 1
ATOM 772 C C . PRO A 1 99 ? 11.952 -3.867 3.224 1.00 94.56 99 PRO A C 1
ATOM 774 O O . PRO A 1 99 ? 12.870 -4.643 2.937 1.00 94.56 99 PRO A O 1
ATOM 777 N N . MET A 1 100 ? 11.327 -3.132 2.306 1.00 92.75 100 MET A N 1
ATOM 778 C CA . MET A 1 100 ? 11.772 -3.032 0.920 1.00 92.75 100 MET A CA 1
ATOM 779 C C . MET A 1 100 ? 13.007 -2.136 0.868 1.00 92.75 100 MET A C 1
ATOM 781 O O . MET A 1 100 ? 12.906 -0.939 1.099 1.00 92.75 100 MET A O 1
ATOM 785 N N . LYS A 1 101 ? 14.184 -2.708 0.610 1.00 91.19 101 LYS A N 1
ATOM 786 C CA . LYS A 1 101 ? 15.438 -1.935 0.584 1.00 91.19 101 LYS A CA 1
ATOM 787 C C . LYS A 1 101 ? 15.684 -1.250 -0.753 1.00 91.19 101 LYS A C 1
ATOM 789 O O . LYS A 1 101 ? 16.136 -0.120 -0.768 1.00 91.19 101 LYS A O 1
ATOM 794 N N . ASP A 1 102 ? 15.421 -1.977 -1.828 1.00 89.44 102 ASP A N 1
ATOM 795 C CA . ASP A 1 102 ? 15.641 -1.534 -3.197 1.00 89.44 102 ASP A CA 1
ATOM 796 C C . ASP A 1 102 ? 14.700 -2.353 -4.079 1.00 89.44 102 ASP A C 1
ATOM 798 O O . ASP A 1 102 ? 14.792 -3.587 -4.146 1.00 89.44 102 ASP A O 1
ATOM 802 N N . ILE A 1 103 ? 13.729 -1.669 -4.669 1.00 86.88 103 ILE A N 1
ATOM 803 C CA . ILE A 1 103 ? 12.687 -2.292 -5.472 1.00 86.88 103 ILE A CA 1
ATOM 804 C C . ILE A 1 103 ? 13.221 -2.688 -6.851 1.00 86.88 103 ILE A C 1
ATOM 806 O O . ILE A 1 103 ? 12.734 -3.648 -7.444 1.00 86.88 103 ILE A O 1
ATOM 810 N N . ASP A 1 104 ? 14.248 -2.002 -7.350 1.00 84.12 104 ASP A N 1
ATOM 811 C CA . ASP A 1 104 ? 14.877 -2.309 -8.630 1.00 84.12 104 ASP A CA 1
ATOM 812 C C . ASP A 1 104 ? 15.770 -3.550 -8.535 1.00 84.12 104 ASP A C 1
ATOM 814 O O . ASP A 1 104 ? 15.770 -4.379 -9.448 1.00 84.12 104 ASP A O 1
ATOM 818 N N . LEU A 1 105 ? 16.425 -3.776 -7.390 1.00 84.56 105 LEU A N 1
ATOM 819 C CA . LEU A 1 105 ? 17.093 -5.046 -7.093 1.00 84.56 105 LEU A CA 1
ATOM 820 C C . LEU A 1 105 ? 16.118 -6.225 -7.051 1.00 84.56 105 LEU A C 1
ATOM 822 O O . LEU A 1 105 ? 16.506 -7.325 -7.442 1.00 84.56 105 LEU A O 1
ATOM 826 N N . GLN A 1 106 ? 14.868 -6.033 -6.613 1.00 82.31 106 GLN A N 1
ATOM 827 C CA . GLN A 1 106 ? 13.873 -7.119 -6.627 1.00 82.31 106 GLN A CA 1
ATOM 828 C C . GLN A 1 106 ? 13.556 -7.581 -8.049 1.00 82.31 106 GLN A C 1
ATOM 830 O O . GLN A 1 106 ? 13.287 -8.762 -8.262 1.00 82.31 106 GLN A O 1
ATOM 835 N N . TYR A 1 107 ? 13.650 -6.674 -9.023 1.00 80.56 107 TYR A N 1
ATOM 836 C CA . TYR A 1 107 ? 13.520 -7.019 -10.430 1.00 80.56 107 TYR A CA 1
ATOM 837 C C . TYR A 1 107 ? 14.784 -7.654 -11.016 1.00 80.56 107 TYR A C 1
ATOM 839 O O . TYR A 1 107 ? 14.714 -8.115 -12.137 1.00 80.56 107 TYR A O 1
ATOM 847 N N . LYS A 1 108 ? 15.936 -7.747 -10.333 1.00 73.25 108 LYS A N 1
ATOM 848 C CA . LYS A 1 108 ? 17.153 -8.334 -10.949 1.00 73.25 108 LYS A CA 1
ATOM 849 C C . LYS A 1 108 ? 17.006 -9.796 -11.359 1.00 73.25 108 LYS A C 1
ATOM 851 O O . LYS A 1 108 ? 17.663 -10.233 -12.297 1.00 73.25 108 LYS A O 1
ATOM 856 N N . ASN A 1 109 ? 16.156 -10.540 -10.658 1.00 67.56 109 ASN A N 1
ATOM 857 C CA . ASN A 1 109 ? 15.886 -11.944 -10.960 1.00 67.56 109 ASN A CA 1
ATOM 858 C C . ASN A 1 109 ? 14.736 -12.116 -11.967 1.00 67.56 109 ASN A C 1
ATOM 860 O O . ASN A 1 109 ? 14.323 -13.241 -12.239 1.00 67.56 109 ASN A O 1
ATOM 864 N N . SER A 1 110 ? 14.192 -11.019 -12.500 1.00 68.75 110 SER A N 1
ATOM 865 C CA . SER A 1 110 ? 13.090 -11.025 -13.455 1.00 68.75 110 SER A CA 1
ATOM 866 C C . SER A 1 110 ? 13.209 -9.886 -14.467 1.00 68.75 110 SER A C 1
ATOM 868 O O . SER A 1 110 ? 14.154 -9.106 -14.474 1.00 68.75 110 SER A O 1
ATOM 870 N N . LYS A 1 111 ? 12.272 -9.793 -15.408 1.00 73.06 111 LYS A N 1
ATOM 871 C CA . LYS A 1 111 ? 12.201 -8.613 -16.266 1.00 73.06 111 LYS A CA 1
ATOM 872 C C . LYS A 1 111 ? 11.355 -7.570 -15.553 1.00 73.06 111 LYS A C 1
ATOM 874 O O . LYS A 1 111 ? 10.156 -7.782 -15.372 1.00 73.06 111 LYS A O 1
ATOM 879 N N . ARG A 1 112 ? 11.958 -6.432 -15.191 1.00 79.00 112 ARG A N 1
ATOM 880 C CA . ARG A 1 112 ? 11.196 -5.253 -14.760 1.00 79.00 112 ARG A CA 1
ATOM 881 C C . ARG A 1 112 ? 10.123 -4.962 -15.818 1.00 79.00 112 ARG A C 1
ATOM 883 O O . ARG A 1 112 ? 10.448 -4.926 -17.008 1.00 79.00 112 ARG A O 1
ATOM 890 N N . PRO A 1 113 ? 8.842 -4.812 -15.441 1.00 78.19 113 PRO A N 1
ATOM 891 C CA . PRO A 1 113 ? 7.801 -4.565 -16.424 1.00 78.19 113 PRO A CA 1
ATOM 892 C C . PRO A 1 113 ? 8.120 -3.303 -17.228 1.00 78.19 113 PRO A C 1
ATOM 894 O O . PRO A 1 113 ? 8.377 -2.263 -16.628 1.00 78.19 113 PRO A O 1
ATOM 897 N N . LYS A 1 114 ? 8.032 -3.369 -18.564 1.00 77.12 114 LYS A N 1
ATOM 898 C CA . LYS A 1 114 ? 8.338 -2.240 -19.473 1.00 77.12 114 LYS A CA 1
ATOM 899 C C . LYS A 1 114 ? 7.626 -0.943 -19.064 1.00 77.12 114 LYS A C 1
ATOM 901 O O . LYS A 1 114 ? 8.176 0.143 -19.165 1.00 77.12 114 LYS A O 1
ATOM 906 N N . ARG A 1 115 ? 6.414 -1.069 -18.523 1.00 70.62 115 ARG A N 1
ATOM 907 C CA . ARG A 1 115 ? 5.629 0.039 -17.965 1.00 70.62 115 ARG A CA 1
ATOM 908 C C . ARG A 1 115 ? 6.326 0.813 -16.843 1.00 70.62 115 ARG A C 1
ATOM 910 O O . ARG A 1 115 ? 6.127 2.013 -16.721 1.00 70.62 115 ARG A O 1
ATOM 917 N N . VAL A 1 116 ? 7.113 0.131 -16.011 1.00 76.81 116 VAL A N 1
ATOM 918 C CA . VAL A 1 116 ? 7.891 0.759 -14.937 1.00 76.81 116 VAL A CA 1
ATOM 919 C C . VAL A 1 116 ? 9.049 1.542 -15.547 1.00 76.81 116 VAL A C 1
ATOM 921 O O . VAL A 1 116 ? 9.319 2.642 -15.082 1.00 76.81 116 VAL A O 1
ATOM 924 N N . ASP A 1 117 ? 9.678 1.023 -16.608 1.00 79.31 117 ASP A N 1
ATOM 925 C CA . ASP A 1 117 ? 10.717 1.747 -17.354 1.00 79.31 117 ASP A CA 1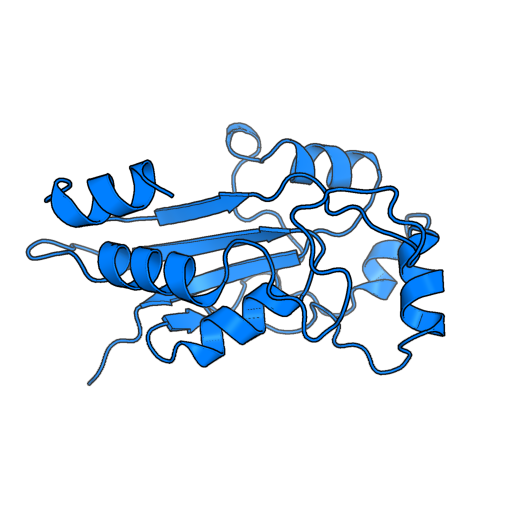
ATOM 926 C C . ASP A 1 117 ? 10.159 3.019 -18.008 1.00 79.31 117 ASP A C 1
ATOM 928 O O . ASP A 1 117 ? 10.729 4.099 -17.866 1.00 79.31 117 ASP A O 1
ATOM 932 N N . GLU A 1 118 ? 9.021 2.903 -18.698 1.00 77.19 118 GLU A N 1
ATOM 933 C CA . GLU A 1 118 ? 8.338 4.029 -19.349 1.00 77.19 118 GLU A CA 1
ATOM 934 C C . GLU A 1 118 ? 7.930 5.102 -18.328 1.00 77.19 118 GLU A C 1
ATOM 936 O O . GLU A 1 118 ? 8.193 6.288 -18.532 1.00 77.19 118 GLU A O 1
ATOM 941 N N . TRP A 1 119 ? 7.359 4.689 -17.192 1.00 75.19 119 TRP A N 1
ATOM 942 C CA . TRP A 1 119 ? 7.017 5.601 -16.101 1.00 75.19 119 TRP A CA 1
ATOM 943 C C . TRP A 1 119 ? 8.251 6.310 -15.538 1.00 75.19 119 TRP A C 1
ATOM 945 O O . TRP A 1 119 ? 8.255 7.538 -15.465 1.00 75.19 119 TRP A O 1
ATOM 955 N N . LEU A 1 120 ? 9.316 5.568 -15.217 1.00 77.94 120 LEU A N 1
ATOM 956 C CA . LEU A 1 120 ? 10.575 6.131 -14.720 1.00 77.94 120 LEU A CA 1
ATOM 957 C C . LEU A 1 120 ? 11.245 7.072 -15.727 1.00 77.94 120 LEU A C 1
ATOM 959 O O . LEU A 1 120 ? 11.905 8.020 -15.324 1.00 77.94 120 LEU A O 1
ATOM 963 N N . THR A 1 121 ? 11.058 6.848 -17.028 1.00 80.44 121 THR A N 1
ATOM 964 C CA . THR A 1 121 ? 11.553 7.768 -18.063 1.00 80.44 121 THR A CA 1
ATOM 965 C C . THR A 1 121 ? 10.809 9.104 -18.006 1.00 80.44 121 THR A C 1
ATOM 967 O O . THR A 1 121 ? 11.428 10.160 -18.089 1.00 80.44 121 THR A O 1
ATOM 970 N N . SER A 1 122 ? 9.482 9.067 -17.837 1.00 73.88 122 SER A N 1
ATOM 971 C CA . SER A 1 122 ? 8.643 10.273 -17.736 1.00 73.88 122 SER A CA 1
ATOM 972 C C . SER A 1 122 ? 8.735 10.989 -16.382 1.00 73.88 122 SER A C 1
ATOM 974 O O . SER A 1 122 ? 8.543 12.199 -16.310 1.00 73.88 122 SER A O 1
ATOM 976 N N . ALA A 1 123 ? 9.041 10.253 -15.312 1.00 72.19 123 ALA A N 1
ATOM 977 C CA . ALA A 1 123 ? 9.148 10.764 -13.952 1.00 72.19 123 ALA A CA 1
ATOM 978 C C . ALA A 1 123 ? 10.383 10.163 -13.248 1.00 72.19 123 ALA A C 1
ATOM 980 O O . ALA A 1 123 ? 10.240 9.308 -12.370 1.00 72.19 123 ALA A O 1
ATOM 981 N N . PRO A 1 124 ? 11.606 10.612 -13.595 1.00 76.81 124 PRO A N 1
ATOM 982 C CA . PRO A 1 124 ? 12.849 10.033 -13.067 1.00 76.81 124 PRO A CA 1
ATOM 983 C C . PRO A 1 124 ? 13.009 10.154 -11.549 1.00 76.81 124 PRO A C 1
ATOM 985 O O . PRO A 1 124 ? 13.707 9.356 -10.933 1.00 76.81 124 PRO A O 1
ATOM 988 N N . LEU A 1 125 ? 12.352 11.150 -10.947 1.00 76.12 125 LEU A N 1
ATOM 989 C CA . LEU A 1 125 ? 12.365 11.420 -9.506 1.00 76.12 125 LEU A CA 1
ATOM 990 C C . LEU A 1 125 ? 11.133 10.856 -8.787 1.00 76.12 125 LEU A C 1
ATOM 992 O O . LEU A 1 125 ? 10.821 11.277 -7.674 1.00 76.12 125 LEU A O 1
ATOM 996 N N . ALA A 1 126 ? 10.381 9.963 -9.432 1.00 75.38 126 ALA A N 1
ATOM 997 C CA . ALA A 1 126 ? 9.186 9.409 -8.826 1.00 75.38 126 ALA A CA 1
ATOM 998 C C . ALA A 1 126 ? 9.516 8.605 -7.565 1.00 75.38 126 ALA A C 1
ATOM 1000 O O . ALA A 1 126 ? 10.439 7.788 -7.546 1.00 75.38 126 ALA A O 1
ATOM 1001 N N . GLU A 1 127 ? 8.708 8.810 -6.526 1.00 80.50 127 GLU A N 1
ATOM 1002 C CA . GLU A 1 127 ? 8.837 8.078 -5.274 1.00 80.50 127 GLU A CA 1
ATOM 1003 C C . GLU A 1 127 ? 8.701 6.570 -5.514 1.00 80.50 127 GLU A C 1
ATOM 1005 O O . GLU A 1 127 ? 7.794 6.091 -6.204 1.00 80.50 127 GLU A O 1
ATOM 1010 N N . ARG A 1 128 ? 9.622 5.815 -4.920 1.00 84.56 128 ARG A N 1
ATOM 1011 C CA . ARG A 1 128 ? 9.653 4.356 -4.970 1.00 84.56 128 ARG A CA 1
ATOM 1012 C C . ARG A 1 128 ? 9.080 3.805 -3.672 1.00 84.56 128 ARG A C 1
ATOM 1014 O O . ARG A 1 128 ? 9.268 4.392 -2.612 1.00 84.56 128 ARG A O 1
ATOM 1021 N N . ALA A 1 129 ? 8.395 2.664 -3.744 1.00 88.25 129 ALA A N 1
ATOM 1022 C CA . ALA A 1 129 ? 7.896 1.963 -2.559 1.00 88.25 129 ALA A CA 1
ATOM 1023 C C . ALA A 1 129 ? 9.037 1.266 -1.799 1.00 88.25 129 ALA A C 1
ATOM 1025 O O . ALA A 1 129 ? 9.101 0.038 -1.727 1.00 88.25 129 ALA A O 1
ATOM 1026 N N . GLU A 1 130 ? 9.948 2.060 -1.252 1.00 90.94 130 GLU A N 1
ATOM 1027 C CA . GLU A 1 130 ? 11.154 1.638 -0.550 1.00 90.94 130 GLU A CA 1
ATOM 1028 C C . GLU A 1 130 ? 11.186 2.214 0.866 1.00 90.94 130 GLU A C 1
ATOM 1030 O O . GLU A 1 130 ? 10.562 3.227 1.171 1.00 90.94 130 GLU A O 1
ATOM 1035 N N . GLY A 1 131 ? 11.908 1.544 1.757 1.00 92.81 131 GLY A N 1
ATOM 1036 C CA . GLY A 1 131 ? 12.063 1.922 3.152 1.00 92.81 131 GLY A CA 1
ATOM 1037 C C . GLY A 1 131 ? 11.309 1.026 4.133 1.00 92.81 131 GLY A C 1
ATOM 1038 O O . GLY A 1 131 ? 10.755 -0.026 3.806 1.00 92.81 131 GLY A O 1
ATOM 1039 N N . ALA A 1 132 ? 11.321 1.453 5.397 1.00 94.00 132 ALA A N 1
ATOM 1040 C CA . ALA A 1 132 ? 10.793 0.681 6.520 1.00 94.00 132 ALA A CA 1
ATOM 1041 C C . ALA A 1 132 ? 9.269 0.486 6.489 1.00 94.00 132 ALA A C 1
ATOM 1043 O O . ALA A 1 132 ? 8.748 -0.357 7.213 1.00 94.00 132 ALA A O 1
ATOM 1044 N N . MET A 1 133 ? 8.552 1.264 5.686 1.00 93.31 133 MET A N 1
ATOM 1045 C CA . MET A 1 133 ? 7.092 1.270 5.605 1.00 93.31 133 MET A CA 1
ATOM 1046 C C . MET A 1 133 ? 6.526 0.317 4.543 1.00 93.31 133 MET A C 1
ATOM 1048 O O . MET A 1 133 ? 5.346 -0.019 4.612 1.00 93.31 133 MET A O 1
ATOM 1052 N N . TYR A 1 134 ? 7.353 -0.144 3.600 1.00 93.31 134 TYR A N 1
ATOM 1053 C CA . TYR A 1 134 ? 6.946 -1.087 2.561 1.00 93.31 134 TYR A CA 1
ATOM 1054 C C . TYR A 1 134 ? 7.538 -2.469 2.823 1.00 93.31 134 TYR A C 1
ATOM 1056 O O . TYR A 1 134 ? 8.713 -2.598 3.161 1.00 93.31 134 TYR A O 1
ATOM 1064 N N . SER A 1 135 ? 6.745 -3.523 2.644 1.00 92.81 135 SER A N 1
ATOM 1065 C CA . SER A 1 135 ? 7.197 -4.901 2.837 1.00 92.81 135 SER A CA 1
ATOM 1066 C C . SER A 1 135 ? 7.601 -5.561 1.522 1.00 92.81 135 SER A C 1
ATOM 1068 O O . SER A 1 135 ? 6.828 -5.619 0.563 1.00 92.81 135 SER A O 1
ATOM 1070 N N . SER A 1 136 ? 8.791 -6.162 1.519 1.00 90.56 136 SER A N 1
ATOM 1071 C CA . SER A 1 136 ? 9.285 -7.041 0.448 1.00 90.56 136 SER A CA 1
ATOM 1072 C C . SER A 1 136 ? 8.670 -8.444 0.479 1.00 90.56 136 SER A C 1
ATOM 1074 O O . SER A 1 136 ? 8.827 -9.218 -0.465 1.00 90.56 136 SER A O 1
ATOM 1076 N N . LYS A 1 137 ? 7.960 -8.795 1.557 1.00 90.12 137 LYS A N 1
ATOM 1077 C CA . LYS A 1 137 ? 7.303 -10.096 1.730 1.00 90.12 137 LYS A CA 1
ATOM 1078 C C . LYS A 1 137 ? 5.785 -9.935 1.886 1.00 90.12 137 LYS A C 1
ATOM 1080 O O . LYS A 1 137 ? 5.340 -8.916 2.421 1.00 90.12 137 LYS A O 1
ATOM 1085 N N . PRO A 1 138 ? 4.986 -10.931 1.466 1.00 88.81 138 PRO A N 1
ATOM 1086 C CA . PRO A 1 138 ? 3.557 -10.970 1.767 1.00 88.81 138 PRO A CA 1
ATOM 1087 C C . PRO A 1 138 ? 3.298 -10.863 3.274 1.00 88.81 138 PRO A C 1
ATOM 1089 O O . PRO A 1 138 ? 3.974 -11.531 4.058 1.00 88.81 138 PRO A O 1
ATOM 1092 N N . PHE A 1 139 ? 2.317 -10.047 3.667 1.00 85.88 139 PHE A N 1
ATOM 1093 C CA . PHE A 1 139 ? 1.814 -10.023 5.046 1.00 85.88 139 PHE A CA 1
ATOM 1094 C C . PHE A 1 139 ? 0.827 -11.161 5.304 1.00 85.88 139 PHE A C 1
ATOM 1096 O O . PHE A 1 139 ? 0.797 -11.715 6.399 1.00 85.88 139 PHE A O 1
ATOM 1103 N N . LEU A 1 140 ? 0.037 -11.514 4.286 1.00 84.19 140 LEU A N 1
ATOM 1104 C CA . LEU A 1 140 ? -1.003 -12.524 4.398 1.00 84.19 140 LEU A CA 1
ATOM 1105 C C . LEU A 1 140 ? -0.484 -13.928 4.048 1.00 84.19 140 LEU A C 1
ATOM 1107 O O . LEU A 1 140 ? 0.369 -14.091 3.157 1.00 84.19 140 LEU A O 1
ATOM 1111 N N . PRO A 1 141 ? -1.016 -14.969 4.719 1.00 87.00 141 PRO A N 1
ATOM 1112 C CA . PRO A 1 141 ? -0.761 -16.352 4.342 1.00 87.00 141 PRO A CA 1
ATOM 1113 C C . PRO A 1 141 ? -1.291 -16.620 2.933 1.00 87.00 141 PRO A C 1
ATOM 1115 O O . PRO A 1 141 ? -2.170 -15.915 2.446 1.00 87.00 141 PRO A O 1
ATOM 1118 N N . ARG A 1 142 ? -0.786 -17.673 2.276 1.00 85.19 142 ARG A N 1
ATOM 1119 C CA . ARG A 1 142 ? -1.119 -17.991 0.874 1.00 85.19 142 ARG A CA 1
ATOM 1120 C C . ARG A 1 142 ? -2.628 -18.027 0.598 1.00 85.19 142 ARG A C 1
ATOM 1122 O O . ARG A 1 142 ? -3.038 -17.512 -0.431 1.00 85.19 142 ARG A O 1
ATOM 1129 N N . ALA A 1 143 ? -3.420 -18.582 1.516 1.00 84.62 143 ALA A N 1
ATOM 1130 C CA . ALA A 1 143 ? -4.876 -18.675 1.389 1.00 84.62 143 ALA A CA 1
ATOM 1131 C C . ALA A 1 143 ? -5.600 -17.314 1.424 1.00 84.62 143 ALA A C 1
ATOM 1133 O O . ALA A 1 143 ? -6.711 -17.214 0.923 1.00 84.62 143 ALA A O 1
ATOM 1134 N N . GLY A 1 144 ? -4.983 -16.279 2.004 1.00 80.19 144 GLY A N 1
ATOM 1135 C CA . GLY A 1 144 ? -5.542 -14.927 2.085 1.00 80.19 144 GLY A CA 1
ATOM 1136 C C . GLY A 1 144 ? -4.948 -13.946 1.074 1.00 80.19 144 GLY A C 1
ATOM 1137 O O . GLY A 1 144 ? -5.279 -12.766 1.120 1.00 80.19 144 GLY A O 1
ATOM 1138 N N . ARG A 1 145 ? -4.042 -14.391 0.192 1.00 83.81 145 ARG A N 1
ATOM 1139 C CA . ARG A 1 145 ? -3.443 -13.506 -0.816 1.00 83.81 145 ARG A CA 1
ATOM 1140 C C . ARG A 1 145 ? -4.469 -13.178 -1.888 1.00 83.81 145 ARG A C 1
ATOM 1142 O O . ARG A 1 145 ? -5.099 -14.078 -2.436 1.00 83.81 145 ARG A O 1
ATOM 1149 N N . ALA A 1 146 ? -4.576 -11.898 -2.222 1.00 78.38 146 ALA A N 1
ATOM 1150 C CA . ALA A 1 146 ? -5.393 -11.452 -3.340 1.00 78.38 146 ALA A CA 1
ATOM 1151 C C . ALA A 1 146 ? -4.859 -11.994 -4.674 1.00 78.38 146 ALA A C 1
ATOM 1153 O O . ALA A 1 146 ? -3.650 -12.189 -4.831 1.00 78.38 146 ALA A O 1
ATOM 1154 N N . GLU A 1 147 ? -5.742 -12.139 -5.662 1.00 76.62 147 GLU A N 1
ATOM 1155 C CA . GLU A 1 147 ? -5.380 -12.546 -7.027 1.00 76.62 147 GLU A CA 1
ATOM 1156 C C . GLU A 1 147 ? -4.254 -11.681 -7.606 1.00 76.62 147 GLU A C 1
ATOM 1158 O O . GLU A 1 147 ? -3.293 -12.217 -8.154 1.00 76.62 147 GLU A O 1
ATOM 1163 N N . THR A 1 148 ? -4.294 -10.361 -7.382 1.00 74.50 148 THR A N 1
ATOM 1164 C CA . THR A 1 148 ? -3.231 -9.430 -7.796 1.00 74.50 148 THR A CA 1
ATOM 1165 C C . THR A 1 148 ? -1.869 -9.826 -7.234 1.00 74.50 148 THR A C 1
ATOM 1167 O O . THR A 1 148 ? -0.866 -9.797 -7.944 1.00 74.50 148 THR A O 1
ATOM 1170 N N . GLU A 1 149 ? -1.807 -10.194 -5.953 1.00 79.56 149 GLU A N 1
ATOM 1171 C CA . GLU A 1 149 ? -0.554 -10.601 -5.324 1.00 79.56 149 GLU A CA 1
ATOM 1172 C C . GLU A 1 149 ? -0.073 -11.951 -5.857 1.00 79.56 149 GLU A C 1
ATOM 1174 O O . GLU A 1 149 ? 1.123 -12.121 -6.091 1.00 79.56 149 GLU A O 1
ATOM 1179 N N . VAL A 1 150 ? -0.990 -12.894 -6.078 1.00 81.31 150 VAL A N 1
ATOM 1180 C CA . VAL A 1 150 ? -0.671 -14.198 -6.669 1.00 81.31 150 VAL A CA 1
ATOM 1181 C C . VAL A 1 150 ? -0.110 -14.029 -8.082 1.00 81.31 150 VAL A C 1
ATOM 1183 O O . VAL A 1 150 ? 0.959 -14.567 -8.372 1.00 81.31 150 VAL A O 1
ATOM 1186 N N . GLN A 1 151 ? -0.768 -13.234 -8.928 1.00 77.44 151 GLN A N 1
ATOM 1187 C CA . GLN A 1 151 ? -0.310 -12.940 -10.285 1.00 77.44 151 GLN A CA 1
ATOM 1188 C C . GLN A 1 151 ? 1.051 -12.244 -10.274 1.00 77.44 151 GLN A C 1
ATOM 1190 O O . GLN A 1 151 ? 1.947 -12.635 -11.013 1.00 77.44 151 GLN A O 1
ATOM 1195 N N . CYS A 1 152 ? 1.252 -11.260 -9.396 1.00 78.94 152 CYS A N 1
ATOM 1196 C CA . CYS A 1 152 ? 2.533 -10.569 -9.304 1.00 78.94 152 CYS A CA 1
ATOM 1197 C C . CYS A 1 152 ? 3.670 -11.499 -8.854 1.00 78.94 152 CYS A C 1
ATOM 1199 O O . CYS A 1 152 ? 4.781 -11.387 -9.360 1.00 78.94 152 CYS A O 1
ATOM 1201 N N . ILE A 1 153 ? 3.410 -12.455 -7.958 1.00 79.94 153 ILE A N 1
ATOM 1202 C CA . ILE A 1 153 ? 4.397 -13.485 -7.602 1.00 79.94 153 ILE A CA 1
ATOM 1203 C C . ILE A 1 153 ? 4.705 -14.389 -8.805 1.00 79.94 153 ILE A C 1
ATOM 1205 O O . ILE A 1 153 ? 5.865 -14.727 -9.015 1.00 79.94 153 ILE A O 1
ATOM 1209 N N . HIS A 1 154 ? 3.695 -14.765 -9.596 1.00 80.00 154 HIS A N 1
ATOM 1210 C CA . HIS A 1 154 ? 3.871 -15.603 -10.785 1.00 80.00 154 HIS A CA 1
ATOM 1211 C C . HIS A 1 154 ? 4.659 -14.893 -11.900 1.00 80.00 154 HIS A C 1
ATOM 1213 O O . HIS A 1 154 ? 5.587 -15.462 -12.466 1.00 80.00 154 HIS A O 1
ATOM 1219 N N . GLU A 1 155 ? 4.327 -13.632 -12.177 1.00 76.81 155 GLU A N 1
ATOM 1220 C CA . GLU A 1 155 ? 4.951 -12.811 -13.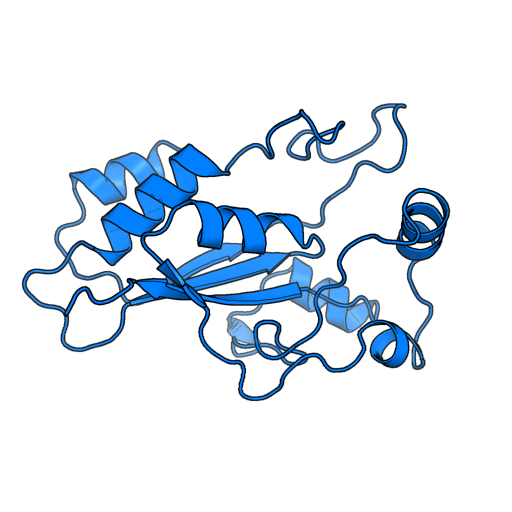222 1.00 76.81 155 GLU A CA 1
ATOM 1221 C C . GLU A 1 155 ? 6.223 -12.087 -12.744 1.00 76.81 155 GLU A C 1
ATOM 1223 O O . GLU A 1 155 ? 6.833 -11.329 -13.497 1.00 76.81 155 GLU A O 1
ATOM 1228 N N . ASN A 1 156 ? 6.642 -12.314 -11.494 1.00 75.69 156 ASN A N 1
ATOM 1229 C CA . ASN A 1 156 ? 7.761 -11.633 -10.836 1.00 75.69 156 ASN A CA 1
ATOM 1230 C C . ASN A 1 156 ? 7.660 -10.094 -10.869 1.00 75.69 156 ASN A C 1
ATOM 1232 O O . ASN A 1 156 ? 8.655 -9.384 -11.048 1.00 75.69 156 ASN A O 1
ATOM 1236 N N . ILE A 1 157 ? 6.442 -9.585 -10.690 1.00 80.19 157 ILE A N 1
ATOM 1237 C CA . ILE A 1 157 ? 6.126 -8.169 -10.526 1.00 80.19 157 ILE A CA 1
ATOM 1238 C C . ILE A 1 157 ? 6.140 -7.829 -9.034 1.00 80.19 157 ILE A C 1
ATOM 1240 O O . ILE A 1 157 ? 5.645 -8.586 -8.197 1.00 80.19 157 ILE A O 1
ATOM 1244 N N . VAL A 1 158 ? 6.684 -6.667 -8.672 1.00 81.94 158 VAL A N 1
ATOM 1245 C CA . VAL A 1 158 ? 6.683 -6.231 -7.273 1.00 81.94 158 VAL A CA 1
ATOM 1246 C C . VAL A 1 158 ? 5.344 -5.586 -6.909 1.00 81.94 158 VAL A C 1
ATOM 1248 O O . VAL A 1 158 ? 4.824 -4.740 -7.631 1.00 81.94 158 VAL A O 1
ATOM 1251 N N . VAL A 1 159 ? 4.809 -5.972 -5.749 1.00 82.50 159 VAL A N 1
ATOM 1252 C CA . VAL A 1 159 ? 3.619 -5.376 -5.123 1.00 82.50 159 VAL A CA 1
ATOM 1253 C C . VAL A 1 159 ? 4.061 -4.497 -3.963 1.00 82.50 159 VAL A C 1
ATOM 1255 O O . VAL A 1 159 ? 4.848 -4.923 -3.113 1.00 82.50 159 VAL A O 1
ATOM 1258 N N . HIS A 1 160 ? 3.519 -3.290 -3.904 1.00 86.19 160 HIS A N 1
ATOM 1259 C CA . HIS A 1 160 ? 3.647 -2.386 -2.776 1.00 86.19 160 HIS A CA 1
ATOM 1260 C C . HIS A 1 160 ? 2.703 -2.847 -1.673 1.00 86.19 160 HIS A C 1
ATOM 1262 O O . HIS A 1 160 ? 1.495 -3.002 -1.869 1.00 86.19 160 HIS A O 1
ATOM 1268 N N . ARG A 1 161 ? 3.283 -3.096 -0.505 1.00 89.75 161 ARG A N 1
ATOM 1269 C CA . ARG A 1 161 ? 2.576 -3.617 0.658 1.00 89.75 161 ARG A CA 1
ATOM 1270 C C . ARG A 1 161 ? 2.920 -2.738 1.833 1.00 89.75 161 ARG A C 1
ATOM 1272 O O . ARG A 1 161 ? 4.093 -2.664 2.184 1.00 89.75 161 ARG A O 1
ATOM 1279 N N . PHE A 1 162 ? 1.928 -2.125 2.450 1.00 91.69 162 PHE A N 1
ATOM 1280 C CA . PHE A 1 162 ? 2.140 -1.322 3.645 1.00 91.69 162 PHE A CA 1
ATOM 1281 C C . PHE A 1 162 ? 0.988 -1.515 4.621 1.00 91.69 162 PHE A C 1
ATOM 1283 O O . PHE A 1 162 ? -0.123 -1.894 4.242 1.00 91.69 162 PHE A O 1
ATOM 1290 N N . LEU A 1 163 ? 1.284 -1.276 5.893 1.00 93.19 163 LEU A N 1
ATOM 1291 C CA . LEU A 1 163 ? 0.357 -1.466 6.995 1.00 93.19 163 LEU A CA 1
ATOM 1292 C C . LEU A 1 163 ? 0.262 -0.163 7.781 1.00 93.19 163 LEU A C 1
ATOM 1294 O O . LEU A 1 163 ? 1.285 0.437 8.108 1.00 93.19 163 LEU A O 1
ATOM 1298 N N . PHE A 1 164 ? -0.956 0.254 8.092 1.00 92.94 164 PHE A N 1
ATOM 1299 C CA . PHE A 1 164 ? -1.253 1.371 8.976 1.00 92.94 164 PHE A CA 1
ATOM 1300 C C . PHE A 1 164 ? -2.012 0.880 10.198 1.00 92.94 164 PHE A C 1
ATOM 1302 O O . PHE A 1 164 ? -2.670 -0.159 10.175 1.00 92.94 164 PHE A O 1
ATOM 1309 N N . ARG A 1 165 ? -1.949 1.668 11.261 1.00 90.88 165 ARG A N 1
ATOM 1310 C CA . ARG A 1 165 ? -2.826 1.557 12.422 1.00 90.88 165 ARG A CA 1
ATOM 1311 C C . ARG A 1 165 ? -3.320 2.940 12.816 1.00 90.88 165 ARG A C 1
ATOM 1313 O O . ARG A 1 165 ? -2.774 3.955 12.381 1.00 90.88 165 ARG A O 1
ATOM 1320 N N . ARG A 1 166 ? -4.349 2.988 13.655 1.00 87.62 166 ARG A N 1
ATOM 1321 C CA . ARG A 1 166 ? -4.828 4.247 14.235 1.00 87.62 166 ARG A CA 1
ATOM 1322 C C . ARG A 1 166 ? -3.714 4.905 15.060 1.00 87.62 166 ARG A C 1
ATOM 1324 O O . ARG A 1 166 ? -3.071 4.230 15.864 1.00 87.62 166 ARG A O 1
ATOM 1331 N N . LYS A 1 167 ? -3.522 6.220 14.910 1.00 85.75 167 LYS A N 1
ATOM 1332 C CA . LYS A 1 167 ? -2.670 6.982 15.832 1.00 85.75 167 LYS A CA 1
ATOM 1333 C C . LYS A 1 167 ? -3.318 7.031 17.208 1.00 85.75 167 LYS A C 1
ATOM 1335 O O . LYS A 1 167 ? -4.492 7.378 17.338 1.00 85.75 167 LYS A O 1
ATOM 1340 N N . ARG A 1 168 ? -2.540 6.716 18.238 1.00 77.31 168 ARG A N 1
ATOM 1341 C CA . ARG A 1 168 ? -2.937 6.942 19.627 1.00 77.31 168 ARG A CA 1
ATOM 1342 C C . ARG A 1 168 ? -2.553 8.377 19.980 1.00 77.31 168 ARG A C 1
ATOM 1344 O O . ARG A 1 168 ? -1.376 8.717 19.911 1.00 77.31 168 ARG A O 1
ATOM 1351 N N . PHE A 1 169 ? -3.536 9.214 20.294 1.00 64.94 169 PHE A N 1
ATOM 1352 C CA . PHE A 1 169 ? -3.268 10.513 20.908 1.00 64.94 169 PHE A CA 1
ATOM 1353 C C . PHE A 1 169 ? -2.992 10.245 22.391 1.00 64.94 169 PHE A C 1
ATOM 1355 O O . PHE A 1 169 ? -3.829 9.632 23.054 1.00 64.94 169 PHE A O 1
ATOM 1362 N N . ILE A 1 170 ? -1.782 10.585 22.839 1.00 48.75 170 ILE A N 1
ATOM 1363 C CA . ILE A 1 170 ? -1.371 10.562 24.251 1.00 48.75 170 ILE A CA 1
ATOM 1364 C C . ILE A 1 170 ? -1.706 11.925 24.844 1.00 48.75 170 ILE A C 1
ATOM 1366 O O . ILE A 1 170 ? -1.432 12.924 24.139 1.00 48.75 170 ILE A O 1
#

Radius of gyration: 16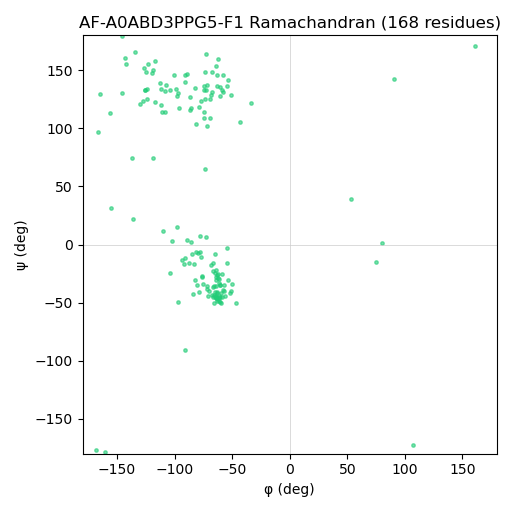.82 Å; Cα contacts (8 Å, |Δi|>4): 249; chains: 1; bounding box: 42×35×49 Å

Foldseek 3Di:
DVVLVCCLVPVQAAAAEDEDDDAAFDDDDPPPPTDPQDAPDPPRDRVAFDVNLVSVLSRLVRDPDDPDWHKYKYKYADDVNVVSNVVNVFKDWDFDPAFAADQVVLCPVHPAPVSVVVVCVVPVPDDDLGDRFWHPDDPDDPVPDDPNRVVCVVRSHDMTIGMMTTDDDD

Organism: NCBI:txid2934178

Solvent-accessible surface area (backbone atoms only — not comparable to full-atom values): 10147 Å² total; per-residue (Å²): 111,64,70,59,52,48,44,60,70,69,58,80,61,58,42,59,70,47,76,51,76,52,69,77,89,31,64,77,62,92,82,64,62,45,50,79,62,50,44,90,44,95,85,40,67,48,80,62,50,71,72,49,52,51,46,49,54,50,37,54,60,39,50,98,72,63,91,64,82,27,34,40,39,42,41,35,79,64,56,68,64,58,58,54,48,51,70,68,68,57,38,41,73,43,77,36,95,48,42,16,81,53,66,68,64,65,23,70,89,41,70,66,58,65,68,59,55,54,47,39,70,78,37,76,83,60,84,66,68,49,38,51,51,18,26,70,56,81,90,57,59,82,93,68,50,51,68,51,57,53,49,23,62,74,68,48,45,81,59,40,30,39,39,31,29,65,56,80,88,128

Sequence (170 aa):
MEILIEATEFYTGGTALIMINFPSPYRLRETGSGNSQLPSMSSNQFMAMKAILGLISRLLSKSEYNFGDSFFFFQTIAVMMFNECLALGTMEYVKCKNPMKDIDLQYKNSKRPKRVDEWLTSAPLAERAEGAMYSSKPFLPRAGRAETEVQCIHENIVVHRFLFRRKRFI

Secondary structure (DSSP, 8-state):
-HHHHHHHHH--S--SEEEEE-------STT--S-TTS-SSTTSPPTTSHHHHHHHHHHHH--SS--S--EEEEEES-SHHHHHHHHTSSEEEPPPSSEES-HHHHGGGS---HHHHHHHHH-TTPPPS-EEEEESS-SS-GGG--HHHHHHHHTT---EEEEEEEPPP-

Mean predicted aligned error: 8.45 Å

pLDDT: mean 76.6, std 14.03, range [39.03, 94.56]

Nearest PDB structures (foldseek):
  7f4s-assembly3_E  TM=2.441E-01  e=6.101E-01  Paramecium tetraurelia strain d4-2
  5erg-assembly1_B-2  TM=3.184E-01  e=1.509E+00  Saccharomyces cerevisiae S288C
  3v8v-assembly1_A  TM=2.427E-01  e=5.157E+00  Escherichia coli K-12